Protein 4F42 (pdb70)

Sequence (84 aa):
GNLYSSLPLTKREEVEKLLNGDTWRHLAGELGYQPEHIDSFTHEACPVRALLASWGAQDSATLDALLAALRRIQRADIVESLCS

Nearest PDB structures (foldseek):
  4f44-assembly1_B  TM=1.006E+00  e=9.027E-11  Rattus norvegicus
  1ngr-assembly1_A  TM=9.113E-01  e=2.367E-08  Rattus norvegicus
  7csq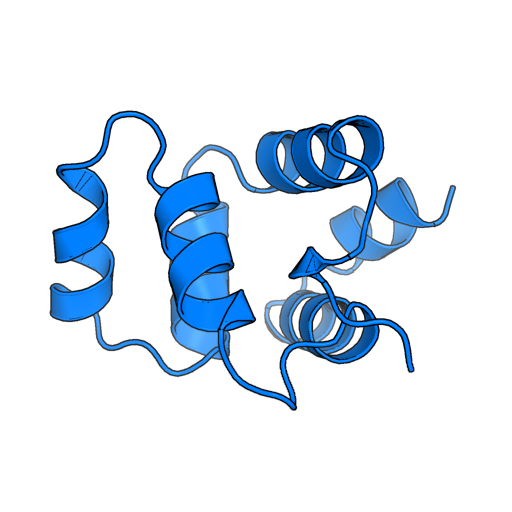-assembly1_A  TM=8.757E-01  e=2.240E-08  Homo sapiens
  2n83-assembly1_A  TM=8.826E-01  e=6.385E-08  Homo sapiens
  2n97-assembly1_B  TM=8.992E-01  e=2.534E-07  Homo sapiens

Organism: Rattus norvegicus (NCBI:txid10116)

Foldseek 3Di:
DAQPVPDPPVLVVLVLVVCPDCNLVLLLVLLPADPVSLVVLVPPPRSSVVSLVVSSVDPPRHPVVSCVSCVVSVNCVSVVVSVD

Radius of gyration: 11.76 Å; Cα contacts (8 Å, |Δi|>4): 69; chains: 1; bounding box: 32×27×26 Å

GO terms:
  GO:0043204 perikaryon (C, EXP)
  GO:0005886 plasma membrane (C, EXP)
  GO:0032590 dendrite membrane (C, IDA)
  GO:0032809 neuronal cell body membrane (C, IDA)
  GO:0043204 perikaryon (C, IDA)
  GO:0035025 positive regulation of Rho protein signal transduction (P, IDA)
  GO:0045334 clathrin-coated endocytic vesicle (C, IDA)
  GO:0035914 skeletal muscle cell differentiation (P, IEP)
  GO:0005635 nuclear envelope (C, IDA)
  GO:0005739 mitochondrion (C, IDA)
  GO:0009897 external side of plasma membrane (C, IDA)
  GO:0043410 positive regulation of MAPK cascade (P, IDA)
  GO:0045471 response to ethanol (P, IEP)
  GO:0045666 positive regulation of neuron differentiation (P, IDA)
  GO:0010977 negative regulation of neuron projection development (P, IDA)
  GO:0032496 response to lipopolysaccharide (P, IEP)
  GO:0051897 positive regu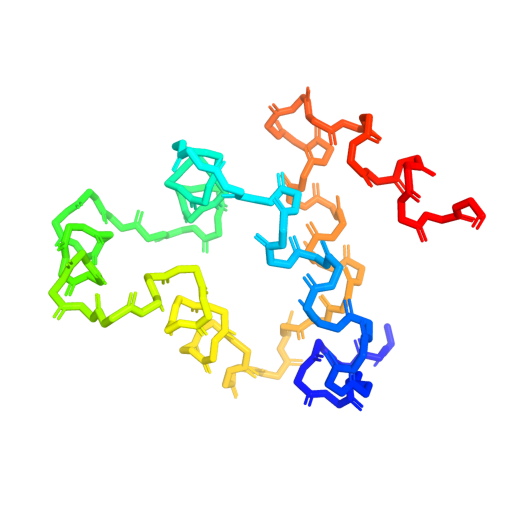lation of phosphatidylinositol 3-kinase/protein kinase B signal transduction (P, IDA)
  GO:0007283 spermatogenesis (P, IEP)
  GO:0048406 nerve growth factor binding (F, IDA)
  GO:0034599 cellular response to oxidative stress (P, IMP)

InterPro domains:
  IPR000488 Death domain [PF00531] (351-415)
  IPR000488 Death domain [PS50017] (354-419)
  IPR000488 Death domain [SM00005] (334-419)
  IPR001368 TNFR/NGFR cysteine-rich region [PF00020] (68-108)
  IPR001368 TNFR/NGFR cysteine-rich region [PF00020] (110-147)
  IPR001368 TNFR/NGFR cysteine-rich region [PF00020] (150-189)
  IPR001368 TNFR/NGFR cysteine-rich region [PS00652] (68-108)
  IPR001368 TNFR/NGFR cysteine-rich region [PS00652] (150-189)
  IPR001368 TNFR/NGFR cysteine-rich region [PS50050] (32-65)
  IPR001368 TNFR/NGFR cysteine-rich region [PS50050] (67-108)
  IPR001368 TNFR/NGFR cysteine-rich region [PS50050] (109-147)
  IPR001368 TNFR/NGFR cysteine-rich region [PS50050] (149-189)
  IPR001368 TNFR/NGFR cysteine-rich region [SM00208] (33-65)
  IPR001368 TNFR/NGFR cysteine-rich region [SM00208] (68-108)
  IPR001368 TNFR/NGFR cysteine-rich region [SM00208] (110-147)
  IPR001368 TNFR/NGFR cysteine-rich region [SM00208] (150-189)
  IPR011029 Death-like domain superfamily [G3DSA:1.10.533.10] (333-422)
  IPR011029 Death-like domain superfamily [SSF47986] (336-417)
  IPR022325 Tumour necrosis factor receptor 16 [PR01966] (51-61)
  IPR022325 Tumour necrosis factor receptor 16 [PR01966] (79-90)

Structure (mmCIF, N/CA/C/O backbone):
data_4F42
#
_entry.id   4F42
#
_cell.length_a   53.440
_cell.length_b   53.440
_cell.length_c   78.410
_cell.angle_alpha   90.00
_cell.angle_beta   90.00
_cell.angle_gamma   90.00
#
_symmetry.space_group_name_H-M   'P 43 21 2'
#
loop_
_entity.id
_entity.type
_entity.pdbx_description
1 polymer 'Tumor necrosis factor receptor superfamily member 16'
2 non-polymer '5-MERCAPTO-2-NITRO-BENZOIC ACID'
3 water water
#
loop_
_atom_site.group_PDB
_atom_site.id
_atom_site.type_symbol
_atom_site.label_atom_id
_atom_site.label_alt_id
_atom_site.label_comp_id
_atom_site.label_asym_id
_atom_site.label_entity_id
_atom_site.label_seq_id
_atom_site.pdbx_PDB_ins_code
_atom_site.Cartn_x
_atom_site.Cartn_y
_atom_site.Cartn_z
_atom_site.occupancy
_atom_site.B_iso_or_equiv
_atom_site.auth_seq_id
_atom_site.auth_comp_id
_atom_site.auth_asym_id
_atom_site.auth_atom_id
_atom_site.pdbx_PDB_model_num
ATOM 1 N N . GLY A 1 2 ? 13.963 3.265 15.766 1.00 35.21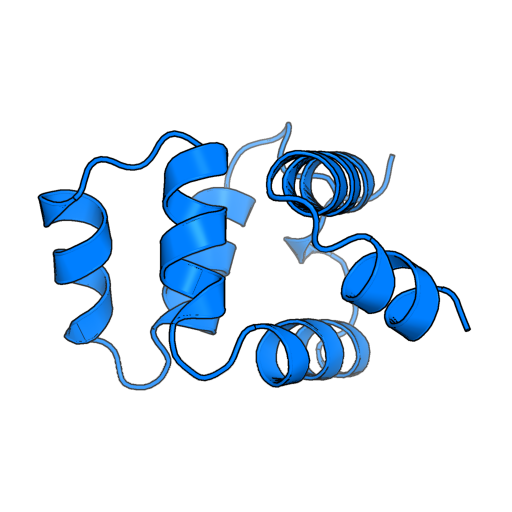 2 GLY A N 1
ATOM 2 C CA . GLY A 1 2 ? 13.700 2.239 16.820 1.00 35.22 2 GLY A CA 1
ATOM 3 C C . GLY A 1 2 ? 12.505 2.570 17.710 1.00 34.94 2 GLY A C 1
ATOM 4 O O . GLY A 1 2 ? 11.563 1.762 17.852 1.00 35.16 2 GLY A O 1
ATOM 5 N N . ASN A 1 3 ? 12.540 3.754 18.317 1.00 33.98 3 ASN A N 1
ATOM 6 C CA . ASN A 1 3 ? 11.498 4.140 19.254 1.00 33.26 3 ASN A CA 1
ATOM 7 C C . ASN A 1 3 ? 10.261 4.697 18.554 1.00 32.01 3 ASN A C 1
ATOM 8 O O . ASN A 1 3 ? 10.366 5.599 17.724 1.00 31.51 3 ASN A O 1
ATOM 13 N N . LEU A 1 4 ? 9.102 4.118 18.874 1.00 30.58 4 LEU A N 1
ATOM 14 C CA . LEU A 1 4 ? 7.817 4.630 18.415 1.00 29.54 4 LEU A CA 1
ATOM 15 C C . LEU A 1 4 ? 7.629 6.040 18.941 1.00 28.78 4 LEU A C 1
ATOM 16 O O . LEU A 1 4 ? 7.941 6.319 20.101 1.00 29.00 4 LEU A O 1
ATOM 21 N N . TYR A 1 5 ? 7.125 6.927 18.092 1.00 27.96 5 TYR A N 1
ATOM 22 C CA . TYR A 1 5 ? 6.788 8.275 18.525 1.00 27.27 5 TYR A CA 1
ATOM 23 C C . TYR A 1 5 ? 5.831 8.249 19.730 1.00 27.14 5 TYR A C 1
ATOM 24 O O . TYR A 1 5 ? 6.065 8.930 20.722 1.00 26.63 5 TYR A O 1
ATOM 33 N N . SER A 1 6 ? 4.772 7.447 19.631 1.00 27.21 6 SER A N 1
ATOM 34 C CA . SER A 1 6 ? 3.725 7.368 20.653 1.00 27.47 6 SER A CA 1
ATOM 35 C C . SER A 1 6 ? 4.210 6.973 22.048 1.00 27.79 6 SER A C 1
ATOM 36 O O . SER A 1 6 ? 3.499 7.184 23.022 1.00 28.16 6 SER A O 1
ATOM 39 N N . SER A 1 7 ? 5.410 6.400 22.134 1.00 28.16 7 SER A N 1
ATOM 40 C CA . SER A 1 7 ? 5.994 5.940 23.399 1.00 28.14 7 SER A CA 1
ATOM 41 C C . SER A 1 7 ? 6.788 7.013 24.127 1.00 27.93 7 SER A C 1
ATOM 42 O O . SER A 1 7 ? 7.121 6.847 25.300 1.00 27.92 7 SER A O 1
ATOM 45 N N . LEU A 1 8 ? 7.115 8.098 23.431 1.00 27.74 8 LEU A N 1
ATOM 46 C CA . LEU A 1 8 ? 7.819 9.216 24.049 1.00 27.68 8 LEU A CA 1
ATOM 47 C C . LEU A 1 8 ? 7.022 9.786 25.222 1.00 27.80 8 LEU A C 1
ATOM 48 O O . LEU A 1 8 ? 5.792 9.750 25.217 1.00 27.44 8 LEU A O 1
ATOM 53 N N . PRO A 1 9 ? 7.718 10.285 26.252 1.00 28.20 9 PRO A N 1
ATOM 54 C CA . PRO A 1 9 ? 6.969 10.889 27.351 1.00 28.54 9 PRO A CA 1
ATOM 55 C C . PRO A 1 9 ? 6.221 12.137 26.897 1.00 28.89 9 PRO A C 1
ATOM 56 O O . PRO A 1 9 ? 6.694 12.851 26.014 1.00 29.24 9 PRO A O 1
ATOM 60 N N . LEU A 1 10 ? 5.061 12.395 27.491 1.00 28.99 10 LEU A N 1
ATOM 61 C CA . LEU A 1 10 ? 4.280 13.584 27.167 1.00 29.36 10 LEU A CA 1
ATOM 62 C C . LEU A 1 10 ? 5.160 14.833 27.066 1.00 29.46 10 LEU A C 1
ATOM 63 O O . LEU A 1 10 ? 4.963 15.679 26.181 1.00 29.29 10 LEU A O 1
ATOM 68 N N . THR A 1 11 ? 6.135 14.929 27.970 1.00 29.63 11 THR A N 1
ATOM 69 C CA . THR A 1 11 ? 7.015 16.100 28.056 1.00 29.94 11 THR A CA 1
ATOM 70 C C . THR A 1 11 ? 7.828 16.355 26.764 1.00 29.68 11 THR A C 1
ATOM 71 O O . THR A 1 11 ? 7.950 17.508 26.323 1.00 29.82 11 THR A O 1
ATOM 75 N N . LYS A 1 12 ? 8.340 15.279 26.160 1.00 29.05 12 LYS A N 1
ATOM 76 C CA . LYS A 1 12 ? 9.017 15.341 24.862 1.00 28.87 12 LYS A CA 1
ATOM 77 C C . LYS A 1 12 ? 8.031 15.640 23.737 1.00 28.49 12 LYS A C 1
ATOM 78 O O . LYS A 1 12 ? 8.292 16.483 22.883 1.00 28.43 12 LYS A O 1
ATOM 84 N N . ARG A 1 13 ? 6.889 14.959 23.747 1.00 28.19 13 ARG A N 1
ATOM 85 C CA . ARG A 1 13 ? 5.876 15.161 22.714 1.00 27.92 13 ARG A CA 1
ATOM 86 C C . ARG A 1 13 ? 5.322 16.586 22.669 1.00 28.22 13 ARG A C 1
ATOM 87 O O . ARG A 1 13 ? 5.049 17.111 21.587 1.00 28.15 13 ARG A O 1
ATOM 95 N N . GLU A 1 14 ? 5.192 17.224 23.827 1.00 28.52 14 GLU A N 1
ATOM 96 C CA . GLU A 1 14 ? 4.775 18.626 23.858 1.00 29.17 14 GLU A CA 1
ATOM 97 C C . GLU A 1 14 ? 5.844 19.613 23.329 1.00 29.01 14 GLU A C 1
ATOM 98 O O . GLU A 1 14 ? 5.501 20.693 22.851 1.00 28.88 14 GLU A O 1
ATOM 104 N N . GLU A 1 15 ? 7.124 19.235 23.388 1.00 28.95 15 GLU A N 1
ATOM 105 C CA . GLU A 1 15 ? 8.180 20.014 22.727 1.00 28.97 15 GLU A CA 1
ATOM 106 C C . GLU A 1 15 ? 8.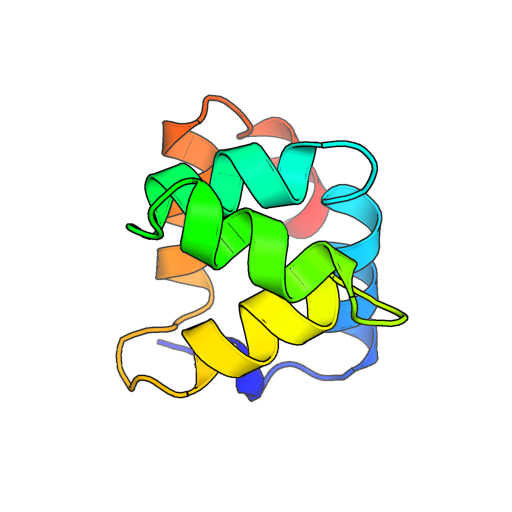037 19.899 21.203 1.00 28.08 15 GLU A C 1
ATOM 107 O O . GLU A 1 15 ? 8.012 20.902 20.490 1.00 28.03 15 GLU A O 1
ATOM 113 N N . VAL A 1 16 ? 7.931 18.666 20.719 1.00 27.31 16 VAL A N 1
ATOM 114 C CA . VAL A 1 16 ? 7.667 18.387 19.308 1.00 26.56 16 VAL A CA 1
ATOM 115 C C . VAL A 1 16 ? 6.454 19.194 18.813 1.00 26.41 16 VAL A C 1
ATOM 116 O O . VAL A 1 16 ? 6.552 19.913 17.815 1.00 26.30 16 VAL A O 1
ATOM 120 N N . GLU A 1 17 ? 5.336 19.092 19.534 1.00 26.07 17 GLU A N 1
ATOM 121 C CA . GLU A 1 17 ? 4.095 19.799 19.188 1.00 26.13 17 GLU A CA 1
ATOM 122 C C . GLU A 1 17 ? 4.271 21.315 19.115 1.00 26.30 17 GLU A C 1
ATOM 123 O O . GLU A 1 17 ? 3.728 21.966 18.224 1.00 26.37 17 GLU A O 1
ATOM 129 N N . LYS A 1 18 ? 5.024 21.866 20.063 1.00 26.68 18 LYS A N 1
ATOM 130 C CA . LYS A 1 18 ? 5.283 23.302 20.125 1.00 26.91 18 LYS A CA 1
ATOM 131 C C . LYS A 1 18 ? 6.009 23.774 18.872 1.00 26.34 18 LYS A C 1
ATOM 132 O O . LYS A 1 18 ? 5.689 24.818 18.332 1.00 26.31 18 LYS A O 1
ATOM 138 N N . LEU A 1 19 ? 6.970 22.984 18.410 1.00 25.77 19 LEU A N 1
ATOM 139 C CA . LEU A 1 19 ? 7.800 23.356 17.265 1.00 25.27 19 LEU A CA 1
ATOM 140 C C . LEU A 1 19 ? 7.061 23.229 15.945 1.00 24.93 19 LEU A C 1
ATOM 141 O O . LEU A 1 19 ? 7.461 23.832 14.943 1.00 24.54 19 LEU A O 1
ATOM 146 N N . LEU A 1 20 ? 5.985 22.442 15.955 1.00 25.04 20 LEU A N 1
ATOM 147 C CA . LEU A 1 20 ? 5.165 22.227 14.763 1.00 25.51 20 LEU A CA 1
ATOM 148 C C . LEU A 1 20 ? 3.954 23.164 14.686 1.00 26.32 20 LEU A C 1
ATOM 149 O O . LEU A 1 20 ? 3.046 22.954 13.874 1.00 26.42 20 LEU A O 1
ATOM 154 N N . ASN A 1 21 ? 3.971 24.205 15.521 1.00 27.39 21 ASN A N 1
ATOM 155 C CA . ASN A 1 21 ? 2.946 25.249 15.546 1.00 28.62 21 ASN A CA 1
ATOM 156 C C . ASN A 1 21 ? 2.840 26.012 14.229 1.00 28.42 21 ASN A C 1
ATOM 157 O O . ASN A 1 21 ? 3.688 25.861 13.341 1.00 28.73 21 ASN A O 1
ATOM 162 N N . GLY A 1 22 ? 1.800 26.837 14.116 1.00 28.41 22 GLY A N 1
ATOM 163 C CA . GLY A 1 22 ? 1.539 27.593 12.897 1.00 27.72 22 GLY A CA 1
ATOM 164 C C . GLY A 1 22 ? 1.048 26.607 11.869 1.00 27.50 22 GLY A C 1
ATOM 165 O O . GLY A 1 22 ? 0.161 25.804 12.162 1.00 27.23 22 GLY A O 1
ATOM 166 N N . ASP A 1 23 ? 1.652 26.646 10.682 1.00 27.20 23 ASP A N 1
ATOM 167 C CA . ASP A 1 23 ? 1.298 25.725 9.604 1.00 27.23 23 ASP A CA 1
ATOM 168 C C . ASP A 1 23 ? 2.289 24.576 9.404 1.00 26.24 23 ASP A C 1
ATOM 169 O O . ASP A 1 23 ? 2.098 23.741 8.519 1.00 26.70 23 ASP A O 1
ATOM 174 N N . THR A 1 24 ? 3.329 24.516 10.226 1.00 24.88 24 THR A N 1
ATOM 175 C CA . THR A 1 24 ? 4.360 23.490 10.068 1.00 23.72 24 THR A CA 1
ATOM 176 C C . THR A 1 24 ? 3.783 22.064 10.109 1.00 23.09 24 THR A C 1
ATOM 177 O O . THR A 1 24 ? 4.219 21.190 9.350 1.00 22.75 24 THR A O 1
ATOM 181 N N . TRP A 1 25 ? 2.783 21.842 10.965 1.00 22.42 25 TRP A N 1
ATOM 182 C CA . TRP A 1 25 ? 2.139 20.529 11.068 1.00 21.71 25 TRP A CA 1
ATOM 183 C C . TRP A 1 25 ? 1.468 20.122 9.753 1.00 21.81 25 TRP A C 1
ATOM 184 O O . TRP A 1 25 ? 1.487 18.945 9.378 1.00 21.75 25 TRP A O 1
ATOM 195 N N . ARG A 1 26 ? 0.889 21.099 9.057 1.00 21.53 26 ARG A N 1
ATOM 196 C CA . ARG A 1 26 ? 0.313 20.865 7.725 1.00 21.63 26 ARG A CA 1
ATOM 197 C C . ARG A 1 26 ? 1.380 20.431 6.710 1.00 21.13 26 ARG A C 1
ATOM 198 O O . ARG A 1 26 ? 1.185 19.471 5.970 1.00 21.51 26 ARG A O 1
ATOM 206 N N . HIS A 1 27 ? 2.512 21.126 6.696 1.00 20.65 27 HIS A N 1
ATOM 207 C CA . HIS A 1 27 ? 3.612 20.799 5.786 1.00 20.22 27 HIS A CA 1
ATOM 208 C C . HIS A 1 27 ? 4.115 19.384 6.070 1.00 19.87 27 HIS A C 1
ATOM 209 O O . HIS A 1 27 ? 4.303 18.583 5.151 1.00 19.37 27 HIS A O 1
ATOM 216 N N . LEU A 1 28 ? 4.294 19.084 7.355 1.00 19.55 28 LEU A N 1
ATOM 217 C CA . LEU A 1 28 ? 4.735 17.761 7.802 1.00 19.33 28 LEU A CA 1
ATOM 218 C C . LEU A 1 28 ? 3.740 16.667 7.436 1.00 19.26 28 LEU A C 1
ATOM 219 O O . LEU A 1 28 ? 4.127 15.613 6.926 1.00 19.65 28 LEU A O 1
ATOM 224 N N . ALA A 1 29 ? 2.460 16.917 7.696 1.00 19.16 29 ALA A N 1
ATOM 225 C CA . ALA A 1 29 ? 1.424 15.956 7.371 1.00 19.08 29 ALA A CA 1
ATOM 226 C C . ALA A 1 29 ? 1.459 15.609 5.881 1.00 19.08 29 ALA A C 1
ATOM 227 O O . ALA A 1 29 ? 1.360 14.440 5.518 1.00 19.28 29 ALA A O 1
ATOM 229 N N . GLY A 1 30 ? 1.627 16.622 5.029 1.00 18.76 30 GLY A N 1
ATOM 230 C CA . GLY A 1 30 ? 1.808 16.406 3.594 1.00 18.27 30 GLY A CA 1
ATOM 231 C C . GLY A 1 30 ? 2.903 15.392 3.312 1.00 18.20 30 GLY A C 1
ATOM 232 O O . GLY A 1 30 ? 2.699 14.446 2.552 1.00 18.09 30 GLY A O 1
ATOM 233 N N . GLU A 1 31 ? 4.059 15.589 3.950 1.00 18.02 31 GLU A N 1
ATOM 234 C CA . GLU A 1 31 ? 5.214 14.696 3.832 1.00 17.85 31 GLU A CA 1
ATOM 235 C C . GLU A 1 31 ? 4.930 13.281 4.353 1.00 17.88 31 GLU A C 1
ATOM 236 O O . GLU A 1 31 ? 5.431 12.296 3.807 1.00 17.80 31 GLU A O 1
ATOM 242 N N . LEU A 1 32 ? 4.121 13.186 5.404 1.00 18.23 32 LEU A 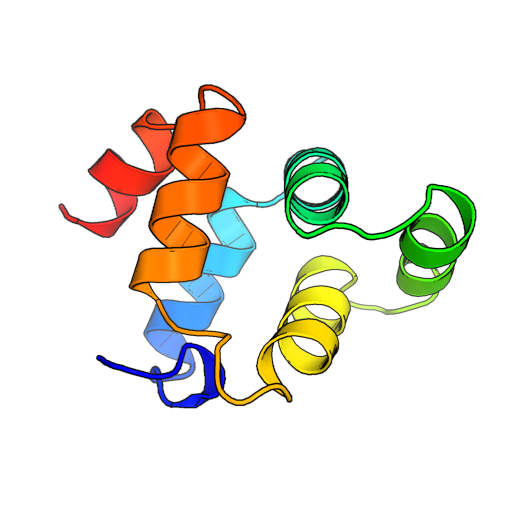N 1
ATOM 243 C CA . LEU A 1 32 ? 3.745 11.887 5.971 1.00 18.41 32 LEU A CA 1
ATOM 244 C C . LEU A 1 32 ? 2.679 11.163 5.126 1.00 18.94 32 LEU A C 1
ATOM 245 O O . LEU A 1 32 ? 2.325 10.009 5.400 1.00 19.19 32 LEU A O 1
ATOM 250 N N . GLY A 1 33 ? 2.193 11.839 4.089 1.00 19.28 33 GLY A N 1
ATOM 251 C CA . GLY A 1 33 ? 1.327 11.219 3.090 1.00 19.86 33 GLY A CA 1
ATOM 252 C C . GLY A 1 33 ? -0.166 11.489 3.227 1.00 20.15 33 GLY A C 1
ATOM 253 O O . GLY A 1 33 ? -0.970 10.782 2.625 1.00 20.65 33 GLY A O 1
ATOM 254 N N . TYR A 1 34 ? -0.530 12.504 4.011 1.00 19.91 34 TYR A N 1
ATOM 255 C CA . TYR A 1 34 ? -1.918 12.903 4.207 1.00 19.87 34 TYR A CA 1
ATOM 256 C C . TYR A 1 34 ? -2.379 13.867 3.119 1.00 20.15 34 TYR A C 1
ATOM 257 O O . TYR A 1 34 ? -1.695 14.841 2.826 1.00 20.33 34 TYR A O 1
ATOM 266 N N . GLN A 1 35 ? -3.551 13.616 2.541 1.00 20.56 35 GLN A N 1
ATOM 267 C CA . GLN A 1 35 ? -4.118 14.519 1.536 1.00 21.05 35 GLN A CA 1
ATOM 268 C C . GLN A 1 35 ? -4.628 15.822 2.182 1.00 21.19 35 GLN A C 1
ATOM 269 O O . GLN A 1 35 ? -4.867 15.854 3.397 1.00 21.60 35 GLN A O 1
ATOM 275 N N . PRO A 1 36 ? -4.783 16.901 1.379 1.00 21.04 36 PRO A N 1
ATOM 276 C CA . PRO A 1 36 ? -5.184 18.213 1.922 1.00 20.98 36 PRO A CA 1
ATOM 277 C C . PRO A 1 36 ? -6.463 18.202 2.762 1.00 20.87 36 PRO A C 1
ATOM 278 O O . PRO A 1 36 ? -6.503 18.837 3.817 1.00 20.77 36 PRO A O 1
ATOM 282 N N . GLU A 1 37 ? -7.486 17.486 2.296 1.00 20.78 37 GLU A N 1
ATOM 283 C CA . GLU A 1 37 ? -8.786 17.438 2.978 1.00 20.55 37 GLU A CA 1
ATOM 284 C C . GLU A 1 37 ? -8.730 16.608 4.252 1.00 20.09 37 GLU A C 1
ATOM 285 O O . GLU A 1 37 ? -9.434 16.910 5.220 1.00 20.05 37 GLU A O 1
ATOM 291 N N . HIS A 1 38 ? -7.896 15.565 4.236 1.00 19.32 38 HIS A N 1
ATOM 292 C CA . HIS A 1 38 ? -7.588 14.772 5.426 1.00 18.99 38 HIS A CA 1
ATOM 293 C C . HIS A 1 38 ? -6.928 15.684 6.479 1.00 19.10 38 HIS A C 1
ATOM 294 O O . HIS A 1 38 ? -7.342 15.691 7.644 1.00 19.21 38 HIS A O 1
ATOM 301 N N . ILE A 1 39 ? -5.924 16.460 6.060 1.00 18.98 39 ILE A N 1
ATOM 302 C CA . ILE A 1 39 ? -5.284 17.463 6.930 1.00 18.66 39 ILE A CA 1
ATOM 303 C C . ILE A 1 39 ? -6.314 18.455 7.474 1.00 18.80 39 ILE A C 1
ATOM 304 O O . ILE A 1 39 ? -6.380 18.685 8.682 1.00 18.96 39 ILE A O 1
ATOM 309 N N . ASP A 1 40 ? -7.115 19.034 6.582 1.00 18.94 40 ASP A N 1
ATOM 310 C CA . ASP A 1 40 ? -8.188 19.945 6.975 1.00 19.34 40 ASP A CA 1
ATOM 311 C C . ASP A 1 40 ? -9.129 19.325 8.018 1.00 19.20 40 ASP A C 1
ATOM 312 O O . ASP A 1 40 ? -9.663 20.040 8.852 1.00 19.72 40 ASP A O 1
ATOM 317 N N . SER A 1 41 ? -9.313 18.005 7.983 1.00 18.75 41 SER A N 1
ATOM 318 C CA . SER A 1 41 ? -10.158 17.319 8.957 1.00 18.18 41 SER A CA 1
ATOM 319 C C . SER A 1 41 ? -9.643 17.446 10.393 1.00 18.34 41 SER A C 1
ATOM 320 O O . SER A 1 41 ? -10.429 17.324 11.344 1.00 18.37 41 SER A O 1
ATOM 323 N N . PHE A 1 42 ? -8.338 17.686 10.556 1.00 17.89 42 PHE A N 1
ATOM 324 C CA . PHE A 1 42 ? -7.738 17.762 11.899 1.00 17.61 42 PHE A CA 1
ATOM 325 C C . PHE A 1 42 ? -7.877 19.147 12.490 1.00 17.89 42 PHE A C 1
ATOM 326 O O . PHE A 1 42 ? -7.666 19.337 13.686 1.00 17.94 42 PHE A O 1
ATOM 334 N N . THR A 1 43 ? -8.234 20.115 11.651 1.00 18.22 43 THR A N 1
ATOM 335 C CA . THR A 1 43 ? -8.409 21.489 12.105 1.00 18.69 43 THR A CA 1
ATOM 336 C C . THR A 1 43 ? -9.625 21.626 13.018 1.00 18.60 43 THR A C 1
ATOM 337 O O . THR A 1 43 ? -9.767 22.623 13.718 1.00 18.53 43 THR A O 1
ATOM 341 N N . HIS A 1 44 ? -10.483 20.608 13.002 1.00 18.68 44 HIS A N 1
ATOM 342 C CA . HIS A 1 44 ? -11.664 20.531 13.859 1.00 18.81 44 HIS A CA 1
ATOM 343 C C . HIS A 1 44 ? -11.325 20.129 15.283 1.00 18.89 44 HIS A C 1
ATOM 344 O O . HIS A 1 44 ? -12.160 20.247 16.181 1.00 19.10 44 HIS A O 1
ATOM 351 N N . GLU A 1 45 ? -10.097 19.675 15.488 1.00 18.72 45 GLU A N 1
ATOM 352 C CA . GLU A 1 45 ? -9.656 19.282 16.808 1.00 19.09 45 GLU A CA 1
ATOM 353 C C . GLU A 1 45 ? -9.165 20.500 17.571 1.00 19.06 45 GLU A C 1
ATOM 354 O O . GLU A 1 45 ? -8.805 21.508 16.964 1.00 19.00 45 GLU A O 1
ATOM 360 N N . ALA A 1 46 ? -9.176 20.406 18.901 1.00 19.26 46 ALA A N 1
ATOM 361 C CA . ALA A 1 46 ? -8.608 21.451 19.758 1.00 19.27 46 ALA A CA 1
ATOM 362 C C . ALA A 1 46 ? -7.097 21.562 19.522 1.00 19.25 46 ALA A C 1
ATOM 363 O O . ALA A 1 46 ? -6.556 22.662 19.450 1.00 19.01 46 ALA A O 1
ATOM 365 N N . CYS A 1 47 ? -6.432 20.412 19.397 1.00 19.42 47 CYS A N 1
ATOM 366 C CA . CYS A 1 47 ? -5.005 20.363 19.088 1.00 19.47 47 CYS A CA 1
ATOM 367 C C . CYS A 1 47 ? -4.765 19.591 17.799 1.00 19.23 47 CYS A C 1
ATOM 368 O O . CYS A 1 47 ? -4.608 18.371 17.825 1.00 19.15 47 CYS A O 1
ATOM 371 N N . PRO A 1 48 ? -4.746 20.300 16.658 1.00 19.43 48 PRO A N 1
ATOM 372 C CA . PRO A 1 48 ? -4.591 19.633 15.367 1.00 19.30 48 PRO A CA 1
ATOM 373 C C . PRO A 1 48 ? -3.277 18.854 15.245 1.00 19.38 48 PRO A C 1
ATOM 374 O O . PRO A 1 48 ? -3.290 17.729 14.742 1.00 19.50 48 PRO A O 1
ATOM 378 N N . VAL A 1 49 ? -2.172 19.430 15.714 1.00 19.23 49 VAL A N 1
ATOM 379 C CA . VAL A 1 49 ? -0.878 18.742 15.682 1.00 19.56 49 VAL A CA 1
ATOM 380 C C . VAL A 1 49 ? -0.933 17.435 16.478 1.00 19.58 49 VAL A C 1
ATOM 381 O O . VAL A 1 49 ? -0.600 16.372 15.962 1.00 19.54 49 VAL A O 1
ATOM 385 N N . ARG A 1 50 ? -1.363 17.524 17.734 1.00 19.88 50 ARG A N 1
ATOM 386 C CA . ARG A 1 50 ? -1.482 16.350 18.594 1.00 20.36 50 ARG A CA 1
ATOM 387 C C . ARG A 1 50 ? -2.400 15.278 17.991 1.00 20.46 50 ARG A C 1
ATOM 388 O O . ARG A 1 50 ? -2.079 14.086 18.023 1.00 20.32 50 ARG A O 1
ATOM 396 N N . ALA A 1 51 ? -3.535 15.717 17.449 1.00 20.31 51 ALA A N 1
ATOM 397 C CA . ALA A 1 51 ? -4.487 14.825 16.778 1.00 20.19 51 ALA A CA 1
ATOM 398 C C . ALA A 1 51 ? -3.862 14.114 15.569 1.00 19.91 51 ALA A C 1
ATOM 399 O O . ALA A 1 51 ? -4.076 12.921 15.378 1.00 20.40 51 ALA A O 1
ATOM 401 N N . LEU A 1 52 ? -3.079 14.848 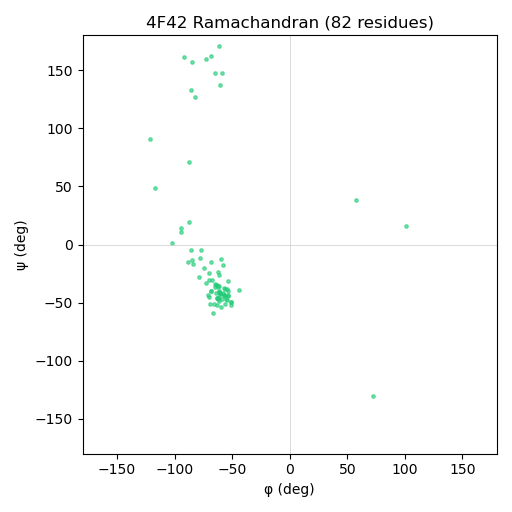14.782 1.00 19.59 52 LEU A N 1
ATOM 402 C CA . LEU A 1 52 ? -2.419 14.305 13.600 1.00 19.34 52 LEU A CA 1
ATOM 403 C C . LEU A 1 52 ? -1.429 13.227 13.983 1.00 19.67 52 LEU A C 1
ATOM 404 O O . LEU A 1 52 ? -1.460 12.128 13.442 1.00 20.37 52 LEU A O 1
ATOM 409 N N . LEU A 1 53 ? -0.551 13.557 14.922 1.00 19.86 53 LEU A N 1
ATOM 410 C CA . LEU A 1 53 ? 0.501 12.668 15.373 1.00 19.92 53 LEU A CA 1
ATOM 411 C C . LEU A 1 53 ? -0.011 11.443 16.125 1.00 20.48 53 LEU A C 1
ATOM 412 O O . LEU A 1 53 ? 0.618 10.393 16.077 1.00 20.75 53 LEU A O 1
ATOM 417 N N . ALA A 1 54 ? -1.145 11.580 16.816 1.00 20.99 54 ALA A N 1
ATOM 418 C CA . ALA A 1 54 ? -1.812 10.453 17.475 1.00 21.38 54 ALA A CA 1
ATOM 419 C C . ALA A 1 54 ? -2.369 9.484 16.442 1.00 21.83 54 ALA A C 1
ATOM 420 O O . ALA A 1 54 ? -2.309 8.267 16.627 1.00 22.07 54 ALA A O 1
ATOM 422 N N . SER A 1 55 ? -2.924 10.038 15.367 1.00 22.31 55 SER A N 1
ATOM 423 C CA . SER A 1 55 ? -3.420 9.255 14.243 1.00 22.92 55 SER A CA 1
ATOM 424 C C . SER A 1 55 ? -2.248 8.577 13.526 1.00 23.36 55 SER A C 1
ATOM 425 O O . SER A 1 55 ? -2.211 7.347 13.429 1.00 23.67 55 SER A O 1
ATOM 428 N N . TRP A 1 56 ? -1.297 9.382 13.040 1.00 23.54 56 TRP A N 1
ATOM 429 C CA . TRP A 1 56 ? -0.070 8.880 12.403 1.00 23.78 56 TRP A CA 1
ATOM 430 C C . TRP A 1 56 ? 0.634 7.837 13.281 1.00 24.71 56 TRP A C 1
ATOM 431 O O . TRP A 1 56 ? 0.969 6.745 12.818 1.00 24.47 56 TRP A O 1
ATOM 442 N N . GLY A 1 57 ? 0.820 8.188 14.553 1.00 25.93 57 GLY A N 1
ATOM 443 C CA . GLY A 1 57 ? 1.516 7.361 15.537 1.00 27.59 57 GLY A CA 1
ATOM 444 C C . GLY A 1 57 ? 0.917 5.992 15.783 1.00 28.89 57 GLY A C 1
ATOM 445 O O . GLY A 1 57 ? 1.555 5.135 16.410 1.00 28.71 57 GLY A O 1
ATOM 446 N N . ALA A 1 58 ? -0.303 5.786 15.288 1.00 30.23 58 ALA A N 1
ATOM 447 C CA . ALA A 1 58 ? -0.989 4.496 15.417 1.00 31.63 58 ALA A CA 1
ATOM 448 C C . ALA A 1 58 ? -0.282 3.365 14.659 1.00 32.59 58 ALA A C 1
ATOM 449 O O . ALA A 1 58 ? -0.293 2.215 15.118 1.00 33.07 58 ALA A O 1
ATOM 451 N N . GLN A 1 59 ? 0.327 3.689 13.513 1.00 33.45 59 GLN A N 1
ATOM 452 C CA . GLN A 1 59 ? 1.047 2.696 12.700 1.00 34.32 59 GLN A CA 1
ATOM 453 C C . GLN A 1 59 ? 2.312 2.214 13.402 1.00 34.44 59 GLN A C 1
ATOM 454 O O . GLN A 1 59 ? 2.809 2.866 14.326 1.00 34.44 59 GLN A O 1
ATOM 460 N N . ASP A 1 60 ? 2.846 1.079 12.949 1.00 34.77 60 ASP A N 1
ATOM 461 C CA . ASP A 1 60 ? 4.047 0.519 13.566 1.00 34.91 60 ASP A CA 1
ATOM 462 C C . ASP A 1 60 ? 5.339 1.135 13.030 1.00 33.94 60 ASP A C 1
ATOM 463 O O . ASP A 1 60 ? 6.401 1.007 13.644 1.00 34.24 60 ASP A O 1
ATOM 468 N N . SER A 1 61 ? 5.239 1.801 11.885 1.00 32.37 61 SER A N 1
ATOM 469 C CA . SER A 1 61 ? 6.379 2.473 11.280 1.00 31.13 61 SER A CA 1
ATOM 470 C C . SER A 1 61 ? 6.453 3.962 11.663 1.00 29.59 61 SER A C 1
ATOM 471 O O . SER A 1 61 ? 7.228 4.725 11.080 1.00 29.24 61 SER A O 1
ATOM 474 N N . ALA A 1 62 ? 5.635 4.363 12.633 1.00 27.86 62 ALA A N 1
ATOM 475 C CA . ALA A 1 62 ? 5.634 5.728 13.135 1.00 26.38 62 ALA A CA 1
ATOM 476 C C . ALA A 1 62 ? 6.655 5.893 14.258 1.00 25.41 62 ALA A C 1
ATOM 477 O O . ALA A 1 62 ? 6.295 6.050 15.424 1.00 25.36 62 ALA A O 1
ATOM 479 N N . THR A 1 63 ? 7.932 5.854 13.886 1.00 24.19 63 THR A N 1
ATOM 480 C CA . THR A 1 63 ? 9.034 6.024 14.823 1.00 23.29 63 THR A CA 1
ATOM 481 C C . THR A 1 63 ? 9.446 7.486 14.916 1.00 22.56 63 THR A C 1
ATOM 482 O O . THR A 1 63 ? 9.153 8.285 14.024 1.00 22.67 63 THR A O 1
ATOM 486 N N . LEU A 1 64 ? 10.154 7.832 15.983 1.00 21.92 64 LEU A N 1
ATOM 487 C CA . LEU A 1 64 ? 10.767 9.150 16.084 1.00 21.34 64 LEU A CA 1
ATOM 488 C C . LEU A 1 64 ? 11.650 9.469 14.874 1.00 21.21 64 LEU A C 1
ATOM 489 O O . LEU A 1 64 ? 11.571 10.570 14.326 1.00 21.67 64 LEU A O 1
ATOM 494 N N . ASP A 1 65 ? 12.469 8.507 14.454 1.00 20.88 65 ASP A N 1
ATOM 495 C CA . ASP A 1 65 ? 13.378 8.712 13.328 1.00 20.56 65 ASP A CA 1
ATOM 496 C C . ASP A 1 65 ? 12.653 8.941 12.000 1.00 20.52 65 ASP A C 1
ATOM 497 O O . ASP A 1 65 ? 13.096 9.743 11.183 1.00 19.90 65 ASP A O 1
ATOM 502 N N . ALA A 1 66 ? 11.535 8.240 11.803 1.00 20.72 66 ALA A N 1
ATOM 503 C CA . ALA A 1 66 ? 10.665 8.468 10.655 1.00 20.47 66 ALA A CA 1
ATOM 504 C C . ALA A 1 66 ? 10.128 9.892 10.679 1.00 20.45 66 ALA A C 1
ATOM 505 O O . ALA A 1 66 ? 10.025 10.550 9.641 1.00 20.48 66 ALA A O 1
ATOM 507 N N . LEU A 1 67 ? 9.787 10.369 11.869 1.00 20.39 67 LEU A N 1
ATOM 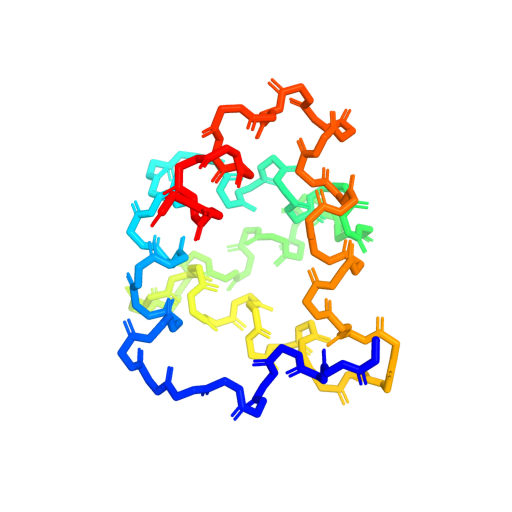508 C CA . LEU A 1 67 ? 9.331 11.745 12.024 1.00 20.31 67 LEU A CA 1
ATOM 509 C C . LEU A 1 67 ? 10.459 12.724 11.703 1.00 19.95 67 LEU A C 1
ATOM 510 O O . LEU A 1 67 ? 10.277 13.660 10.911 1.00 20.26 67 LEU A O 1
ATOM 515 N N . LEU A 1 68 ? 11.613 12.499 12.328 1.00 18.85 68 LEU A N 1
ATOM 516 C CA . LEU A 1 68 ? 12.798 13.311 12.090 1.00 17.88 68 LEU A CA 1
ATOM 517 C C . LEU A 1 68 ? 13.171 13.322 10.600 1.00 17.18 68 LEU A C 1
ATOM 518 O O . LEU A 1 68 ? 13.441 14.391 10.043 1.00 17.43 68 LEU A O 1
ATOM 523 N N . ALA A 1 69 ? 13.145 12.154 9.953 1.00 16.18 69 ALA A N 1
ATOM 524 C CA . ALA A 1 69 ? 13.364 12.051 8.496 1.00 15.87 69 ALA A CA 1
ATOM 525 C C . ALA A 1 69 ? 12.393 12.930 7.695 1.00 15.85 69 ALA A C 1
ATOM 526 O O . ALA A 1 69 ? 12.813 13.657 6.789 1.00 15.57 69 ALA A O 1
ATOM 528 N N . ALA A 1 70 ? 11.102 12.857 8.040 1.00 15.81 70 ALA A N 1
ATOM 529 C CA . ALA A 1 70 ? 10.064 13.687 7.409 1.00 15.91 70 ALA A CA 1
ATOM 530 C C . ALA A 1 70 ? 10.368 15.178 7.518 1.00 15.75 70 ALA A C 1
ATOM 531 O O . ALA A 1 70 ? 10.129 15.929 6.575 1.00 16.37 70 ALA A O 1
ATOM 533 N N . LEU A 1 71 ? 10.914 15.592 8.657 1.00 15.30 71 LEU A N 1
ATOM 534 C CA . LEU A 1 71 ? 11.226 16.995 8.903 1.00 15.11 71 LEU A CA 1
ATOM 535 C C . LEU A 1 71 ? 12.404 17.491 8.077 1.00 15.45 71 LEU A C 1
ATOM 536 O O . LEU A 1 71 ? 12.349 18.595 7.540 1.00 16.10 71 LEU A O 1
ATOM 541 N N . ARG A 1 72 ? 13.469 16.700 7.987 1.00 15.64 72 ARG A N 1
ATOM 542 C CA . ARG A 1 72 ? 14.574 17.008 7.082 1.00 16.28 72 ARG A CA 1
ATOM 543 C C . ARG A 1 72 ? 14.066 17.213 5.656 1.00 16.80 72 ARG A C 1
ATOM 544 O O . ARG A 1 72 ? 14.519 18.107 4.960 1.00 16.90 72 ARG A O 1
ATOM 552 N N . ARG A 1 73 ? 13.111 16.387 5.238 1.00 17.51 73 ARG A N 1
ATOM 553 C CA . ARG A 1 73 ? 12.626 16.398 3.863 1.00 18.35 73 ARG A CA 1
ATOM 554 C C . ARG A 1 73 ? 11.815 17.631 3.485 1.00 18.29 73 ARG A C 1
ATOM 555 O O . ARG A 1 73 ? 11.834 18.036 2.330 1.00 18.27 73 ARG A O 1
ATOM 563 N N . ILE A 1 74 ? 11.103 18.215 4.445 1.00 18.68 74 ILE A N 1
ATOM 564 C CA . ILE A 1 74 ? 10.445 19.507 4.228 1.00 18.94 74 ILE A CA 1
ATOM 565 C C . ILE A 1 74 ? 11.392 20.688 4.540 1.00 19.80 74 ILE A C 1
ATOM 566 O O . ILE A 1 74 ? 10.944 21.814 4.756 1.00 19.89 74 ILE A O 1
ATOM 571 N N . GLN A 1 75 ? 12.699 20.421 4.553 1.00 20.61 75 GLN A N 1
ATOM 572 C CA . GLN A 1 75 ? 13.737 21.436 4.855 1.00 22.01 75 GLN A CA 1
ATOM 573 C C . GLN A 1 75 ? 13.548 22.095 6.215 1.00 21.94 75 GLN A C 1
ATOM 574 O O . GLN A 1 75 ? 13.767 23.299 6.356 1.0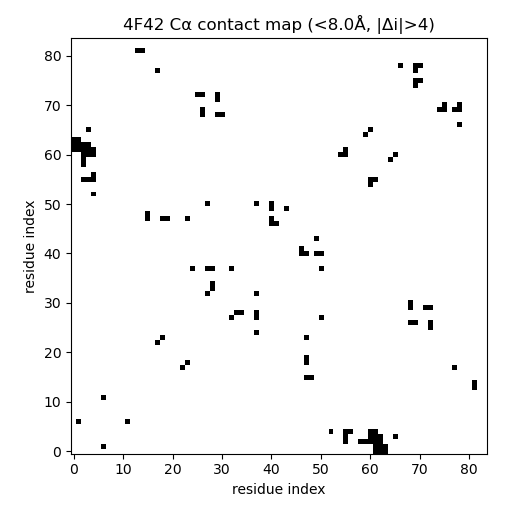0 22.18 75 GLN A O 1
ATOM 580 N N . ARG A 1 76 ? 13.142 21.312 7.211 1.00 22.08 76 ARG A N 1
ATOM 581 C CA . ARG A 1 76 ? 13.048 21.813 8.576 1.00 21.84 76 ARG A CA 1
ATOM 582 C C . ARG A 1 76 ? 14.007 21.050 9.487 1.00 22.14 76 ARG A C 1
ATOM 583 O O . ARG A 1 76 ? 13.634 20.590 10.567 1.00 22.34 76 ARG A O 1
ATOM 591 N N . ALA A 1 77 ? 15.254 20.922 9.041 1.00 22.23 77 ALA A N 1
ATOM 592 C CA . ALA A 1 77 ? 16.307 20.344 9.866 1.00 22.36 77 ALA A CA 1
ATOM 593 C C . ALA A 1 77 ? 16.544 21.162 11.144 1.00 22.54 77 ALA A C 1
ATOM 594 O O . ALA A 1 77 ? 16.983 20.610 12.158 1.00 22.55 77 ALA A O 1
ATOM 596 N N . ASP A 1 78 ? 16.226 22.461 11.105 1.00 22.52 78 ASP A N 1
ATOM 597 C CA . ASP A 1 78 ? 16.290 23.316 12.308 1.00 22.79 78 ASP A CA 1
ATOM 598 C C . ASP A 1 78 ? 15.470 22.756 13.486 1.00 22.87 78 ASP A C 1
ATOM 599 O O . ASP A 1 78 ? 15.913 22.817 14.639 1.00 23.19 78 ASP A O 1
ATOM 604 N N . ILE A 1 79 ? 14.298 22.185 13.195 1.00 22.89 79 ILE A N 1
ATOM 605 C CA . ILE A 1 79 ? 13.491 21.520 14.227 1.00 22.66 79 ILE A CA 1
ATOM 606 C C . ILE A 1 79 ? 14.180 20.237 14.727 1.00 23.02 79 ILE A C 1
ATOM 607 O O . ILE A 1 79 ? 14.182 19.952 15.926 1.00 22.78 79 ILE A O 1
ATOM 612 N N . VAL A 1 80 ? 14.780 19.486 13.806 1.00 23.33 80 VAL A N 1
ATOM 613 C CA . VAL A 1 80 ? 15.521 18.272 14.163 1.00 23.71 80 VAL A CA 1
ATOM 614 C C . VAL A 1 80 ? 16.720 18.632 15.053 1.00 24.36 80 VAL A C 1
ATOM 615 O O . VAL A 1 80 ? 16.939 17.999 16.088 1.00 24.47 80 VAL A O 1
ATOM 619 N N . GLU A 1 81 ? 17.463 19.670 14.666 1.00 25.23 81 GLU A N 1
ATOM 620 C CA . GLU A 1 81 ? 18.595 20.170 15.457 1.00 25.96 81 GLU A CA 1
ATOM 621 C C . GLU A 1 81 ? 18.135 20.593 16.856 1.00 25.83 81 GLU A C 1
ATOM 622 O O . GLU A 1 81 ? 18.754 20.222 17.859 1.00 25.92 81 GLU A O 1
ATOM 628 N N . SER A 1 82 ? 17.037 21.346 16.908 1.00 25.75 82 SER A N 1
ATOM 629 C CA . SER A 1 82 ? 16.502 21.889 18.158 1.00 25.92 82 SER A CA 1
ATOM 630 C C . SER A 1 82 ? 16.033 20.816 19.142 1.00 26.12 82 SER A C 1
ATOM 631 O O . SER A 1 82 ? 16.173 20.966 20.362 1.00 26.09 82 SER A O 1
ATOM 634 N N . LEU A 1 83 ? 15.484 19.735 18.602 1.00 26.29 83 LEU A N 1
ATOM 635 C CA . LEU A 1 83 ? 14.986 18.636 19.413 1.00 26.67 83 LEU A CA 1
ATOM 636 C C . LEU A 1 83 ? 16.105 17.738 19.892 1.00 27.19 83 LEU A C 1
ATOM 637 O O . LEU A 1 83 ? 15.984 17.093 20.929 1.00 27.17 83 LEU A O 1
ATOM 642 N N . CYS A 1 84 ? 17.186 17.686 19.122 1.00 28.04 84 CYS A N 1
ATOM 643 C CA . CYS A 1 84 ? 18.334 16.849 19.457 1.00 28.71 84 CYS A CA 1
ATOM 644 C C . CYS A 1 84 ? 19.316 17.560 20.400 1.00 29.71 84 CYS A C 1
ATOM 645 O O . CYS A 1 84 ? 20.294 16.960 20.853 1.00 29.91 84 CYS A O 1
ATOM 648 N N . SER A 1 85 ? 19.041 18.831 20.696 1.00 30.82 85 SER A N 1
ATOM 649 C CA . SER A 1 85 ? 19.918 19.684 21.509 1.00 31.92 85 SER A CA 1
ATOM 650 C C . SER A 1 85 ? 20.022 19.251 22.983 1.00 32.37 85 SER A C 1
ATOM 651 O O . SER A 1 85 ? 19.027 19.230 23.725 1.00 32.64 85 SER A O 1
#

Solvent-accessible surface area: 5008 Å² total; per-residue (Å²): 94,80,60,6,63,81,16,64,101,91,108,52,79,93,4,25,156,60,0,91,59,87,12,16,70,102,0,0,39,71,40,59,27,120,74,127,89,11,62,56,20,64,160,90,105,59,32,18,91,24,0,2,70,46,11,6,87,94,128,83,0,21,38,74,34,0,32,22,4,0,129,150,40,152,75,46,82,1,20,125,62,45,91,134

B-factor: mean 24.02, std 6.02, range [8.59, 59.05]

Secondary structure (DSSP, 8-state):
--BGGGS-HHHHHHHHHHTTTTHHHHHHHHHT--HHHHHHGGGSSSHHHHHHHHHTTSTT-BHHHHHHHHHHTT-HHHHHHHH-

CATH classification: 1.10.533.10